Protein AF-A0A1X2ZZ37-F1 (afdb_monomer_lite)

pLDDT: mean 75.17, std 15.95, range [44.19, 96.62]

Secondary structure (DSSP, 8-state):
-PPEEEEEEETTEEEEEEEE-TTS-EEEEE-TT-SS-SBTTB---SSPEESHHHHHHHHHHS-S-HHHHHHHHHHTT--TTS--TTSS-SHHHHHHHHHHHHHHHHHHHHHHHHHHTT--

Foldseek 3Di:
DAWFKDFDDDPNHTFWIWTQGPVRWIKTAGDPVRPADPDPLGGHDHDIDTDDSVLVVLCVVDDPDLVSLCVVCVVVVHHSPDSCPGPDPDVVVVVVVVVVVVVVVVVVVVVVVVVVVVVD

InterPro domains:
  IPR017508 HipA, N-terminal subdomain 1 [PF13657] (6-80)
  IPR017508 HipA, N-terminal subdomain 1 [TIGR03071] (5-81)

Radius of gyration: 17.65 Å; chains: 1; bounding box: 51×36×48 Å

Structure (mmCIF, N/CA/C/O backbone):
data_AF-A0A1X2ZZ37-F1
#
_entry.id   AF-A0A1X2ZZ37-F1
#
loop_
_atom_site.group_PDB
_atom_site.id
_atom_site.type_symbol
_atom_site.label_atom_id
_atom_site.label_alt_id
_atom_site.label_comp_id
_atom_site.label_asym_id
_atom_site.label_entity_id
_atom_site.label_seq_id
_atom_site.pdbx_PDB_ins_code
_atom_site.Cartn_x
_atom_site.Cartn_y
_atom_site.Cartn_z
_atom_site.occupancy
_atom_site.B_iso_or_equiv
_atom_site.auth_seq_id
_atom_site.auth_comp_id
_atom_site.auth_asym_id
_atom_site.auth_atom_id
_atom_site.pdbx_PDB_model_num
ATOM 1 N N . MET A 1 1 ? 22.128 -2.490 -2.229 1.00 44.19 1 MET A N 1
ATOM 2 C CA . MET A 1 1 ? 21.235 -2.681 -1.064 1.00 44.19 1 MET A CA 1
ATOM 3 C C . MET A 1 1 ? 19.877 -3.129 -1.583 1.00 44.19 1 MET A C 1
ATOM 5 O O . MET A 1 1 ? 19.471 -2.593 -2.609 1.00 44.19 1 MET A O 1
ATOM 9 N N . PRO A 1 2 ? 19.218 -4.134 -0.988 1.00 53.06 2 PRO A N 1
ATOM 10 C CA . PRO A 1 2 ? 17.928 -4.594 -1.492 1.00 53.06 2 PRO A CA 1
ATOM 11 C C . PRO A 1 2 ? 16.845 -3.540 -1.205 1.00 53.06 2 PRO A C 1
ATOM 13 O O . PRO A 1 2 ? 16.872 -2.903 -0.155 1.00 53.06 2 PRO A O 1
ATOM 16 N N . GLY A 1 3 ? 15.926 -3.334 -2.152 1.00 66.31 3 GLY A N 1
ATOM 17 C CA . GLY A 1 3 ? 14.787 -2.421 -1.993 1.00 66.31 3 GLY A CA 1
ATOM 18 C C . GLY A 1 3 ? 13.844 -2.821 -0.848 1.00 66.31 3 GLY A C 1
ATOM 19 O O . GLY A 1 3 ? 13.887 -3.956 -0.362 1.00 66.31 3 GLY A O 1
ATOM 20 N N . LYS A 1 4 ? 12.982 -1.892 -0.426 1.00 82.50 4 LYS A N 1
ATOM 21 C CA . LYS A 1 4 ? 12.007 -2.084 0.663 1.00 82.50 4 LYS A CA 1
ATOM 22 C C . LYS A 1 4 ? 10.813 -2.903 0.166 1.00 82.50 4 LYS A C 1
ATOM 24 O O . LYS A 1 4 ? 10.476 -2.846 -1.018 1.00 82.50 4 LYS A O 1
ATOM 29 N N . LYS A 1 5 ? 10.160 -3.664 1.052 1.00 85.88 5 LYS A N 1
ATOM 30 C CA . LYS A 1 5 ? 8.980 -4.479 0.708 1.00 85.88 5 LYS A CA 1
ATOM 31 C C . LYS A 1 5 ? 7.924 -4.455 1.813 1.00 85.88 5 LYS A C 1
ATOM 33 O O . LYS A 1 5 ? 8.284 -4.593 2.976 1.00 85.88 5 LYS A O 1
ATOM 38 N N . LEU A 1 6 ? 6.644 -4.388 1.441 1.00 84.62 6 LEU A N 1
ATOM 39 C CA . LEU A 1 6 ? 5.497 -4.688 2.304 1.00 84.62 6 LEU A CA 1
ATOM 40 C C . LEU A 1 6 ? 4.744 -5.898 1.804 1.00 84.62 6 LEU A C 1
ATOM 42 O O . LEU A 1 6 ? 4.540 -6.066 0.603 1.00 84.62 6 LEU A O 1
ATOM 46 N N . ILE A 1 7 ? 4.226 -6.660 2.756 1.00 89.06 7 ILE A N 1
ATOM 47 C CA . ILE A 1 7 ? 3.179 -7.637 2.499 1.00 89.06 7 ILE A CA 1
ATOM 48 C C . ILE A 1 7 ? 1.842 -6.904 2.568 1.00 89.06 7 ILE A C 1
ATOM 50 O O . ILE A 1 7 ? 1.554 -6.225 3.552 1.00 89.06 7 ILE A O 1
ATOM 54 N N . VAL A 1 8 ? 1.027 -7.047 1.527 1.00 86.25 8 VAL A N 1
ATOM 55 C CA . VAL A 1 8 ? -0.295 -6.424 1.457 1.00 86.25 8 VAL A CA 1
ATOM 56 C C . VAL A 1 8 ? -1.356 -7.464 1.784 1.00 86.25 8 VAL A C 1
ATOM 58 O O . VAL A 1 8 ? -1.361 -8.563 1.222 1.00 86.25 8 VAL A O 1
ATOM 61 N N . PHE A 1 9 ? -2.259 -7.094 2.688 1.00 86.56 9 PHE A N 1
ATOM 62 C CA . PHE A 1 9 ? -3.407 -7.896 3.087 1.00 86.56 9 PHE A CA 1
ATOM 63 C C . PHE A 1 9 ? -4.701 -7.179 2.708 1.00 86.56 9 PHE A C 1
ATOM 65 O O . PHE A 1 9 ? -4.804 -5.964 2.864 1.00 86.56 9 PHE A O 1
ATOM 72 N N . LEU A 1 10 ? -5.690 -7.945 2.261 1.00 83.19 10 LEU A N 1
ATOM 73 C CA . LEU A 1 10 ? -7.066 -7.509 2.066 1.00 83.19 10 LEU A CA 1
ATOM 74 C C . LEU A 1 10 ? -7.957 -8.470 2.848 1.00 83.19 10 LEU A C 1
ATOM 76 O O . LEU A 1 10 ? -7.846 -9.680 2.675 1.00 83.19 10 LEU A O 1
ATOM 80 N N . GLU A 1 11 ? -8.764 -7.934 3.765 1.00 85.06 11 GLU A N 1
ATOM 81 C CA . GLU A 1 11 ? -9.653 -8.734 4.629 1.00 85.06 11 GLU A CA 1
ATOM 82 C C . GLU A 1 11 ? -8.917 -9.859 5.387 1.00 85.06 11 GLU A C 1
ATOM 84 O O . GLU A 1 11 ? -9.407 -10.969 5.565 1.00 85.06 11 GLU A O 1
ATOM 89 N N . GLY A 1 12 ? -7.682 -9.580 5.821 1.00 84.00 12 GLY A N 1
ATOM 90 C CA . GLY A 1 12 ? -6.832 -10.546 6.527 1.00 84.00 12 GLY A CA 1
ATOM 91 C C . GLY A 1 12 ? -6.174 -11.601 5.629 1.00 84.00 12 GLY A C 1
ATOM 92 O O . GLY A 1 12 ? -5.317 -12.345 6.104 1.00 84.00 12 GLY A O 1
ATOM 93 N N . GLN A 1 13 ? -6.493 -11.640 4.334 1.00 83.44 13 GLN A N 1
ATOM 94 C CA . GLN A 1 13 ? -5.842 -12.516 3.366 1.00 83.44 13 GLN A CA 1
ATOM 95 C C . GLN A 1 13 ? -4.694 -11.790 2.675 1.00 83.44 13 GLN A C 1
ATOM 97 O O . GLN A 1 13 ? -4.825 -10.649 2.236 1.00 83.44 13 GLN A O 1
ATOM 102 N N . ARG A 1 14 ? -3.543 -12.451 2.570 1.00 88.12 14 ARG A N 1
ATOM 103 C CA . ARG A 1 14 ? -2.402 -11.909 1.834 1.00 88.12 14 ARG A CA 1
ATOM 104 C C . ARG A 1 14 ? -2.725 -11.883 0.339 1.00 88.12 14 ARG A C 1
ATOM 106 O O . ARG A 1 14 ? -3.146 -12.895 -0.214 1.00 88.12 14 ARG A O 1
ATOM 113 N N . ILE A 1 15 ? -2.493 -10.741 -0.305 1.00 92.88 15 ILE A N 1
ATOM 114 C CA . ILE A 1 15 ? -2.822 -10.541 -1.724 1.00 92.88 15 ILE A CA 1
ATOM 115 C C . ILE A 1 15 ? -1.623 -10.185 -2.600 1.00 92.88 15 ILE A C 1
ATOM 117 O O . ILE A 1 15 ? -1.742 -10.222 -3.823 1.00 92.88 15 ILE A O 1
ATOM 121 N N . GLY A 1 16 ? -0.478 -9.831 -2.017 1.00 92.06 16 GLY A N 1
ATOM 122 C CA . GLY A 1 16 ? 0.698 -9.482 -2.801 1.00 92.06 16 GLY A CA 1
ATOM 123 C C . GLY A 1 16 ? 1.782 -8.753 -2.025 1.00 92.06 16 GLY A C 1
ATOM 124 O O . GLY A 1 16 ? 1.765 -8.678 -0.793 1.00 92.06 16 GLY A O 1
ATOM 125 N N . ILE A 1 17 ? 2.731 -8.203 -2.780 1.00 93.25 17 ILE A N 1
ATOM 126 C CA . ILE A 1 17 ? 3.895 -7.484 -2.266 1.00 93.25 17 ILE A CA 1
ATOM 127 C C . ILE A 1 17 ? 3.980 -6.110 -2.932 1.00 93.25 17 ILE A C 1
ATOM 129 O O . ILE A 1 17 ? 4.039 -6.019 -4.159 1.00 93.25 17 ILE A O 1
ATOM 133 N N . LEU A 1 18 ? 4.039 -5.054 -2.117 1.00 90.88 18 LEU A N 1
ATOM 134 C CA . LEU A 1 18 ? 4.438 -3.710 -2.540 1.00 90.88 18 LEU A CA 1
ATOM 135 C C . LEU A 1 18 ? 5.945 -3.567 -2.342 1.00 90.88 18 LEU A C 1
ATOM 137 O O . LEU A 1 18 ? 6.454 -3.893 -1.275 1.00 90.88 18 LEU A O 1
ATOM 141 N N . GLN A 1 19 ? 6.668 -3.091 -3.344 1.00 90.88 19 GLN A N 1
ATOM 142 C CA . GLN A 1 19 ? 8.110 -2.889 -3.281 1.00 90.88 19 GLN A CA 1
ATOM 143 C C . GLN A 1 19 ? 8.473 -1.463 -3.679 1.00 90.88 19 GLN A C 1
ATOM 145 O O . GLN A 1 19 ? 7.888 -0.932 -4.617 1.00 90.88 19 GLN A O 1
ATOM 150 N N . GLU A 1 20 ? 9.480 -0.898 -3.021 1.00 86.62 20 GLU A N 1
ATOM 151 C CA . GLU A 1 20 ? 10.1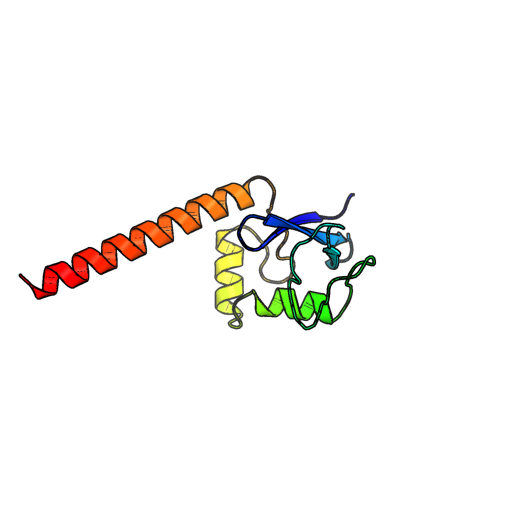66 0.331 -3.435 1.00 86.62 20 GLU A CA 1
ATOM 152 C C . GLU A 1 20 ? 11.612 -0.014 -3.761 1.00 86.62 20 GLU A C 1
ATOM 154 O O . GLU A 1 20 ? 12.318 -0.642 -2.962 1.00 86.62 20 GLU A O 1
ATOM 159 N N . ASP A 1 21 ? 12.033 0.339 -4.971 1.00 85.56 21 ASP A N 1
ATOM 160 C CA . ASP A 1 21 ? 13.417 0.171 -5.389 1.00 85.56 21 ASP A CA 1
ATOM 161 C C . ASP A 1 21 ? 14.330 1.255 -4.791 1.00 85.56 21 ASP A C 1
ATOM 163 O O . ASP A 1 21 ? 13.902 2.177 -4.101 1.00 85.56 21 ASP A O 1
ATOM 167 N N . ILE A 1 22 ? 15.632 1.156 -5.056 1.00 81.88 22 ILE A N 1
ATOM 168 C CA . ILE A 1 22 ? 16.616 2.138 -4.572 1.00 81.88 22 ILE A CA 1
ATOM 169 C C . ILE A 1 22 ? 16.416 3.549 -5.149 1.00 81.88 22 ILE A C 1
ATOM 171 O O . ILE A 1 22 ? 17.013 4.499 -4.652 1.00 81.88 22 ILE A O 1
ATOM 175 N N . SER A 1 23 ? 15.630 3.687 -6.218 1.00 84.06 23 SER A N 1
ATOM 176 C CA . SER A 1 23 ? 15.291 4.959 -6.855 1.00 84.06 23 SER A CA 1
ATOM 177 C C . SER A 1 23 ? 13.975 5.539 -6.329 1.00 84.06 23 SER A C 1
ATOM 179 O O . SER A 1 23 ? 13.549 6.585 -6.813 1.00 84.06 23 SER A O 1
ATOM 181 N N . GLY A 1 24 ? 13.331 4.882 -5.358 1.00 81.69 24 GLY A N 1
ATOM 182 C CA . GLY A 1 24 ? 12.056 5.307 -4.791 1.00 81.69 24 GLY A CA 1
ATOM 183 C C . GLY A 1 24 ? 10.842 4.966 -5.658 1.00 81.69 24 GLY A C 1
ATOM 184 O O . GLY A 1 24 ? 9.758 5.474 -5.389 1.00 81.69 24 GLY A O 1
ATOM 185 N N . LYS A 1 25 ? 10.991 4.149 -6.713 1.00 86.81 25 LYS A N 1
ATOM 186 C CA . LYS A 1 25 ? 9.855 3.753 -7.557 1.00 86.81 25 LYS A CA 1
ATOM 187 C C . LYS A 1 25 ? 9.106 2.590 -6.938 1.00 86.81 25 LYS A C 1
ATOM 189 O O . LYS A 1 25 ? 9.718 1.594 -6.539 1.00 86.81 25 LYS A O 1
ATOM 194 N N . HIS A 1 26 ? 7.779 2.677 -6.962 1.00 90.06 26 HIS A N 1
ATOM 195 C CA . HIS A 1 26 ? 6.928 1.627 -6.437 1.00 90.06 26 HIS A CA 1
ATOM 196 C C . HIS A 1 26 ? 6.555 0.589 -7.496 1.00 90.06 26 HIS A C 1
ATOM 198 O O . HIS A 1 26 ? 6.323 0.883 -8.674 1.00 90.06 26 HIS A O 1
ATOM 204 N N . SER A 1 27 ? 6.456 -0.657 -7.046 1.00 94.56 27 SER A N 1
ATOM 205 C CA . SER A 1 27 ? 5.883 -1.751 -7.818 1.00 94.56 27 SER A CA 1
ATOM 206 C C . SER A 1 27 ? 5.021 -2.648 -6.942 1.00 94.56 27 SER A C 1
ATOM 208 O O . SER A 1 27 ? 5.380 -2.931 -5.802 1.00 94.56 27 SER A O 1
ATOM 210 N N . PHE A 1 28 ? 3.889 -3.111 -7.464 1.00 94.25 28 PHE A N 1
ATOM 211 C CA . PHE A 1 28 ? 3.001 -4.022 -6.746 1.00 94.25 28 PHE A CA 1
ATOM 212 C C . PHE A 1 28 ? 2.784 -5.311 -7.529 1.00 94.25 28 PHE A C 1
ATOM 214 O O . PHE A 1 28 ? 2.367 -5.277 -8.686 1.00 94.25 28 PHE A O 1
ATOM 221 N N . THR A 1 29 ? 3.041 -6.450 -6.895 1.00 96.31 29 THR A N 1
ATOM 222 C CA . THR A 1 29 ? 2.843 -7.773 -7.497 1.00 96.31 29 THR A CA 1
ATOM 223 C C . THR A 1 29 ? 1.784 -8.527 -6.717 1.00 96.31 29 THR A C 1
ATOM 225 O O . THR A 1 29 ? 1.928 -8.706 -5.509 1.00 96.31 29 THR A O 1
ATOM 228 N N . TYR A 1 30 ? 0.739 -8.977 -7.410 1.00 96.62 30 TYR A N 1
ATOM 229 C CA . TYR A 1 30 ? -0.262 -9.862 -6.826 1.00 96.62 30 TYR A CA 1
ATOM 230 C C . TYR A 1 30 ? 0.320 -11.256 -6.598 1.00 96.62 30 TYR A C 1
ATOM 232 O O . TYR A 1 30 ? 1.045 -11.780 -7.445 1.00 96.62 30 TYR A O 1
ATOM 240 N N . ASP A 1 31 ? -0.059 -11.887 -5.492 1.00 95.00 31 ASP A N 1
ATOM 241 C CA . ASP A 1 31 ? 0.156 -13.319 -5.327 1.00 95.00 31 ASP A CA 1
ATOM 242 C C . ASP A 1 31 ? -0.744 -14.085 -6.318 1.00 95.00 31 ASP A C 1
ATOM 244 O O . ASP A 1 31 ? -1.864 -13.669 -6.627 1.00 95.00 31 ASP A O 1
ATOM 248 N N . VAL A 1 32 ? -0.277 -15.240 -6.804 1.00 92.94 32 VAL A N 1
ATOM 249 C CA . VAL A 1 32 ? -0.992 -16.058 -7.812 1.00 92.94 32 VAL A CA 1
ATOM 250 C C . VAL A 1 32 ? -2.422 -16.396 -7.369 1.00 92.94 32 VAL A C 1
ATOM 252 O O . VAL A 1 32 ? -3.361 -16.375 -8.170 1.00 92.94 32 VAL A O 1
ATOM 255 N N . ASN A 1 33 ? -2.590 -16.643 -6.071 1.00 90.50 33 ASN A N 1
ATOM 256 C CA . ASN A 1 33 ? -3.853 -17.037 -5.455 1.00 90.50 33 ASN A CA 1
ATOM 257 C C . ASN A 1 33 ? -4.578 -15.863 -4.784 1.00 90.50 33 ASN A C 1
ATOM 259 O O . ASN A 1 33 ? -5.453 -16.094 -3.955 1.00 90.50 33 ASN A O 1
ATOM 263 N N . ALA A 1 34 ? -4.219 -14.614 -5.108 1.00 90.56 34 ALA A N 1
ATOM 264 C CA . ALA A 1 34 ? -4.893 -13.457 -4.539 1.00 90.56 34 ALA A CA 1
ATOM 265 C C . ALA A 1 34 ? -6.405 -13.528 -4.856 1.00 90.56 34 ALA A C 1
ATOM 267 O O . ALA A 1 34 ? -6.759 -13.643 -6.039 1.00 90.56 34 ALA A O 1
ATOM 268 N N . PRO A 1 35 ? -7.272 -13.476 -3.828 1.00 87.12 35 PRO A N 1
ATOM 269 C CA . PRO A 1 35 ? -8.713 -13.707 -3.945 1.00 87.12 35 PRO A CA 1
ATOM 270 C C . PRO A 1 35 ? -9.448 -12.542 -4.615 1.00 87.12 35 PRO A C 1
ATOM 272 O O . PRO A 1 35 ? -10.510 -12.736 -5.197 1.00 87.12 35 PRO A O 1
ATOM 275 N N . ALA A 1 36 ? -8.880 -11.336 -4.557 1.00 88.38 36 ALA A N 1
ATOM 276 C CA . ALA A 1 36 ? -9.483 -10.121 -5.083 1.00 88.38 36 ALA A CA 1
ATOM 277 C C . ALA A 1 36 ? -8.419 -9.125 -5.568 1.00 88.38 36 ALA A C 1
ATOM 279 O O . ALA A 1 36 ? -7.224 -9.263 -5.290 1.00 88.38 36 ALA A O 1
ATOM 280 N N . GLN A 1 37 ? -8.872 -8.119 -6.318 1.00 88.50 37 GLN A N 1
ATOM 281 C CA . GLN A 1 37 ? -8.043 -6.996 -6.749 1.00 88.50 37 GLN A CA 1
ATOM 282 C C . GLN A 1 37 ? -8.047 -5.879 -5.702 1.00 88.50 37 GLN A C 1
ATOM 284 O O . GLN A 1 37 ? -9.070 -5.598 -5.087 1.00 88.50 37 GLN A O 1
ATOM 289 N N . LEU A 1 38 ? -6.903 -5.218 -5.547 1.00 87.31 38 LEU A N 1
ATOM 290 C CA . LEU A 1 38 ? -6.693 -4.113 -4.615 1.00 87.31 38 LEU A CA 1
ATOM 291 C C . LEU A 1 38 ? -7.353 -2.809 -5.090 1.00 87.31 38 LEU A C 1
ATOM 293 O O . LEU A 1 38 ? -7.803 -2.006 -4.282 1.00 87.31 38 LEU A O 1
ATOM 297 N N . SER A 1 39 ? -7.395 -2.587 -6.406 1.00 87.06 39 SER A N 1
ATOM 298 C CA . SER A 1 39 ? -7.973 -1.394 -7.029 1.00 87.06 39 SER A CA 1
ATOM 299 C C . SER A 1 39 ? -8.492 -1.714 -8.428 1.00 87.06 39 SER A C 1
ATOM 301 O O . SER A 1 39 ? -7.896 -2.521 -9.143 1.00 87.06 39 SER A O 1
ATOM 303 N N . LEU A 1 40 ? -9.549 -1.017 -8.860 1.00 86.50 40 LEU A N 1
ATOM 304 C CA . LEU A 1 40 ? -10.055 -1.069 -10.238 1.00 86.50 40 LEU A CA 1
ATOM 305 C C . LEU A 1 40 ? -9.007 -0.608 -11.267 1.00 86.50 40 LEU A C 1
ATOM 307 O O . LEU A 1 40 ? -9.002 -1.085 -12.397 1.00 86.50 40 LEU A O 1
ATOM 311 N N . SER A 1 41 ? -8.106 0.302 -10.880 1.00 86.81 41 SER A N 1
ATOM 312 C CA . SER A 1 41 ? -7.008 0.784 -11.732 1.00 86.81 41 SER A CA 1
ATOM 313 C C . SER A 1 41 ? -5.812 -0.170 -11.789 1.00 86.81 41 SER A C 1
ATOM 315 O O . SER A 1 41 ? -4.896 0.036 -12.585 1.00 86.81 41 SER A O 1
ATOM 317 N N . MET A 1 42 ? -5.810 -1.209 -10.951 1.00 91.94 42 MET A N 1
ATOM 318 C CA . MET A 1 42 ? -4.764 -2.223 -10.885 1.00 91.94 42 MET A CA 1
ATOM 319 C C . MET A 1 42 ? -5.389 -3.620 -10.847 1.00 91.94 42 MET A C 1
ATOM 321 O O . MET A 1 42 ? -5.248 -4.316 -9.839 1.00 91.94 42 MET A O 1
ATOM 325 N N . PRO A 1 43 ? -6.085 -4.061 -11.910 1.00 93.12 43 PRO A N 1
ATOM 326 C CA . PRO A 1 43 ? -6.678 -5.390 -11.939 1.00 93.12 43 PRO A CA 1
ATOM 327 C C . PRO A 1 43 ? -5.622 -6.487 -11.773 1.00 93.12 43 PRO A C 1
ATOM 329 O O . PRO A 1 43 ? -4.431 -6.309 -12.062 1.00 93.12 43 PRO A O 1
ATOM 332 N N . ARG A 1 44 ? -6.065 -7.647 -11.287 1.00 94.12 44 ARG A N 1
ATOM 333 C CA . ARG A 1 44 ? -5.181 -8.780 -11.008 1.00 94.12 44 ARG A CA 1
ATOM 334 C C . ARG A 1 44 ? -4.513 -9.263 -12.299 1.00 94.12 44 ARG A C 1
ATOM 336 O O . ARG A 1 44 ? -5.187 -9.560 -13.282 1.00 94.12 44 ARG A O 1
ATOM 343 N N . ARG A 1 45 ? -3.184 -9.362 -12.287 1.00 93.88 45 ARG A N 1
ATOM 344 C CA . ARG A 1 45 ? -2.378 -9.862 -13.410 1.00 93.88 45 ARG A CA 1
ATOM 345 C C . ARG A 1 45 ? -1.099 -10.518 -12.894 1.00 93.88 45 ARG A C 1
ATOM 347 O O . ARG A 1 45 ? -0.712 -10.284 -11.754 1.00 93.88 45 ARG A O 1
ATOM 354 N N . SER A 1 46 ? -0.440 -11.303 -13.743 1.00 89.88 46 SER A N 1
ATOM 355 C CA . SER A 1 46 ? 0.817 -11.988 -13.408 1.00 89.88 46 SER A CA 1
ATOM 356 C C . SER A 1 46 ? 2.017 -11.042 -13.278 1.00 89.88 46 SER A C 1
ATOM 358 O O . SER A 1 46 ? 2.928 -11.311 -12.504 1.00 89.88 46 SER A O 1
ATOM 360 N N . GLY A 1 47 ? 2.033 -9.943 -14.037 1.00 93.25 47 GLY A N 1
ATOM 361 C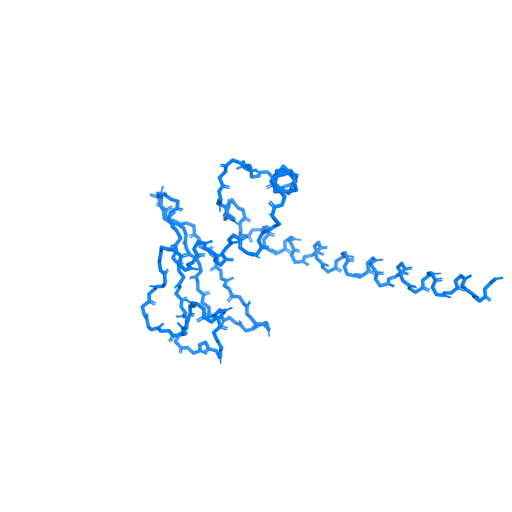 CA . GLY A 1 47 ? 3.120 -8.963 -14.019 1.00 93.25 47 GLY A CA 1
ATOM 362 C C . GLY A 1 47 ? 2.961 -7.868 -12.952 1.00 93.25 47 GLY A C 1
ATOM 363 O O . GLY A 1 47 ? 1.834 -7.495 -12.612 1.00 93.25 47 GLY A O 1
ATOM 364 N N . PRO A 1 48 ? 4.066 -7.268 -12.477 1.00 95.56 48 PRO A N 1
ATOM 365 C CA . PRO A 1 48 ? 4.014 -6.193 -11.492 1.00 95.56 48 PRO A CA 1
ATOM 366 C C . PRO A 1 48 ? 3.326 -4.951 -12.064 1.00 95.56 48 PRO A C 1
ATOM 368 O O . PRO A 1 48 ? 3.554 -4.579 -13.216 1.00 95.56 48 PRO A O 1
ATOM 371 N N . TRP A 1 49 ? 2.502 -4.279 -11.268 1.00 95.88 49 TRP A N 1
ATOM 372 C CA . TRP A 1 49 ? 2.047 -2.914 -11.523 1.00 95.88 49 TRP A CA 1
ATOM 373 C C . TRP A 1 49 ? 3.161 -1.926 -11.203 1.00 95.88 49 TRP A C 1
ATOM 375 O O . TRP A 1 49 ? 3.765 -2.016 -10.141 1.00 95.88 49 TRP A O 1
ATOM 385 N N . THR A 1 50 ? 3.431 -0.995 -12.115 1.00 95.12 50 THR A N 1
ATOM 386 C CA . THR A 1 50 ? 4.456 0.050 -11.977 1.00 95.12 50 THR A CA 1
ATOM 387 C C . THR A 1 50 ? 3.931 1.375 -12.527 1.00 95.12 50 THR A C 1
ATOM 389 O O . THR A 1 50 ? 2.962 1.406 -13.292 1.00 95.12 50 THR A O 1
ATOM 392 N N . GLY A 1 51 ? 4.572 2.482 -12.149 1.00 91.88 5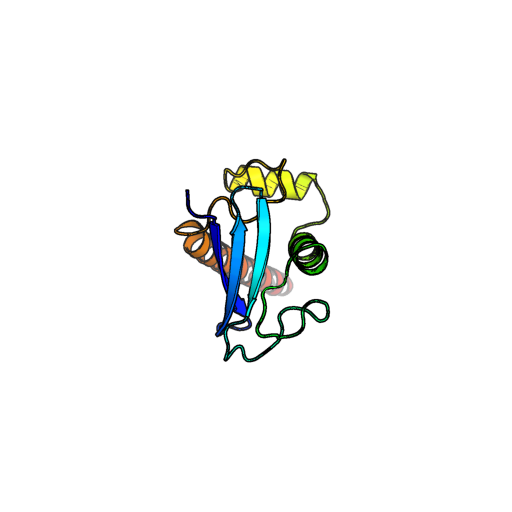1 GLY A N 1
ATOM 393 C CA . GLY A 1 51 ? 4.243 3.812 -12.660 1.00 91.88 51 GLY A CA 1
ATOM 394 C C . GLY A 1 51 ? 2.918 4.361 -12.126 1.00 91.88 51 GLY A C 1
ATOM 395 O O . GLY A 1 51 ? 2.505 4.066 -11.008 1.00 91.88 51 GLY A O 1
ATOM 396 N N . LYS A 1 52 ? 2.238 5.182 -12.933 1.00 90.56 52 LYS A N 1
ATOM 397 C CA . LYS A 1 52 ? 1.107 6.012 -12.485 1.00 90.56 52 LYS A CA 1
ATOM 398 C C . LYS A 1 52 ? 0.006 5.267 -11.700 1.00 90.56 52 LYS A C 1
ATOM 400 O O . LYS A 1 52 ? -0.448 5.838 -10.715 1.00 90.56 52 LYS A O 1
ATOM 405 N N . PRO A 1 53 ? -0.437 4.047 -12.070 1.00 89.69 53 PRO A N 1
ATOM 406 C CA . PRO A 1 53 ? -1.506 3.365 -11.336 1.00 89.69 53 PRO A CA 1
ATOM 407 C C . PRO A 1 53 ? -1.163 3.055 -9.875 1.00 89.69 53 PRO A C 1
ATOM 409 O O . PRO A 1 53 ? -2.018 3.237 -9.012 1.00 89.69 53 PRO A O 1
ATOM 412 N N . ILE A 1 54 ? 0.072 2.618 -9.597 1.00 89.31 54 ILE A N 1
ATOM 413 C CA . ILE A 1 54 ? 0.492 2.284 -8.230 1.00 89.31 54 ILE A CA 1
ATOM 414 C C . ILE A 1 54 ? 0.787 3.540 -7.413 1.00 89.31 54 ILE A C 1
ATOM 416 O O . ILE A 1 54 ? 0.356 3.619 -6.268 1.00 89.31 54 ILE A O 1
ATOM 420 N N . GLU A 1 55 ? 1.418 4.551 -8.013 1.00 86.75 55 GLU A N 1
ATOM 421 C CA . GLU A 1 55 ? 1.659 5.828 -7.329 1.00 86.75 55 GLU A CA 1
ATOM 422 C C . GLU A 1 55 ? 0.333 6.502 -6.941 1.00 86.75 55 GLU A C 1
ATOM 424 O O . GLU A 1 55 ? 0.146 6.883 -5.791 1.00 86.75 55 GLU A O 1
ATOM 429 N N . ALA A 1 56 ? -0.641 6.541 -7.860 1.00 81.69 56 ALA A N 1
ATOM 430 C CA . ALA A 1 56 ? -1.964 7.102 -7.584 1.00 81.69 56 ALA A CA 1
ATOM 431 C C . ALA A 1 56 ? -2.723 6.329 -6.492 1.00 81.69 56 ALA A C 1
ATOM 433 O O . ALA A 1 56 ? -3.458 6.930 -5.713 1.00 81.69 56 ALA A O 1
ATOM 434 N N . TYR A 1 57 ? -2.554 5.005 -6.425 1.00 85.06 57 TYR A N 1
ATOM 435 C CA . TYR A 1 57 ? -3.145 4.200 -5.357 1.00 85.06 57 TYR A CA 1
ATOM 436 C C . TYR A 1 57 ? -2.520 4.519 -3.994 1.00 85.06 57 TYR A C 1
ATOM 438 O O . TYR A 1 57 ? -3.251 4.746 -3.035 1.00 85.06 57 TYR A O 1
ATOM 446 N N . ILE A 1 58 ? -1.186 4.571 -3.907 1.00 83.69 58 ILE A N 1
ATOM 447 C CA . ILE A 1 58 ? -0.477 4.913 -2.663 1.00 83.69 58 ILE A CA 1
ATOM 448 C C . ILE A 1 58 ? -0.878 6.312 -2.196 1.00 83.69 58 ILE A C 1
ATOM 450 O O . ILE A 1 58 ? -1.207 6.499 -1.025 1.00 83.69 58 ILE A O 1
ATOM 454 N N . ASP A 1 59 ? -0.908 7.279 -3.113 1.00 79.75 59 ASP A N 1
ATOM 455 C CA . ASP A 1 59 ? -1.296 8.646 -2.790 1.00 79.75 59 ASP A CA 1
ATOM 456 C C . ASP A 1 59 ? -2.739 8.751 -2.298 1.00 79.75 59 ASP A C 1
ATOM 458 O O . ASP A 1 59 ? -2.974 9.519 -1.370 1.00 79.75 59 ASP A O 1
ATOM 462 N N . GLY A 1 60 ? -3.668 7.967 -2.857 1.00 78.62 60 GLY A N 1
ATOM 463 C CA . GLY A 1 60 ? -5.074 7.950 -2.442 1.00 78.62 60 GLY A CA 1
ATOM 464 C C . GLY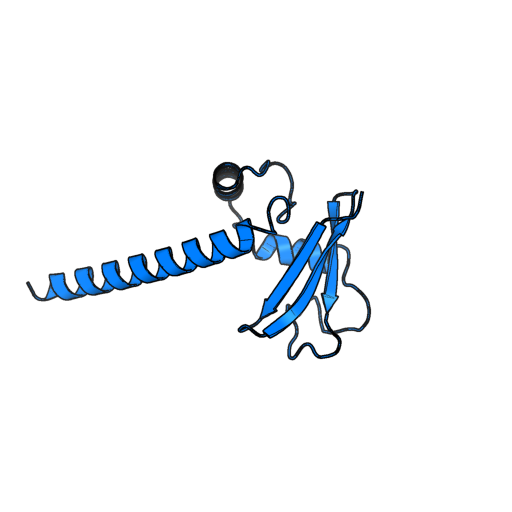 A 1 60 ? -5.342 7.261 -1.098 1.00 78.62 60 GLY A C 1
ATOM 465 O O . GLY A 1 60 ? -6.414 7.439 -0.528 1.00 78.62 60 GLY A O 1
ATOM 466 N N . VAL A 1 61 ? -4.391 6.477 -0.578 1.00 83.69 61 VAL A N 1
ATOM 467 C CA . VAL A 1 61 ? -4.472 5.889 0.774 1.00 83.69 61 VAL A CA 1
ATOM 468 C C . VAL A 1 61 ? -4.007 6.885 1.842 1.00 83.69 61 VAL A C 1
ATOM 470 O O . VAL A 1 61 ? -4.422 6.803 3.000 1.00 83.69 61 VAL A O 1
ATOM 473 N N . LEU A 1 62 ? -3.132 7.822 1.474 1.00 79.06 62 LEU A N 1
ATOM 474 C CA . LEU A 1 62 ? -2.590 8.822 2.386 1.00 79.06 62 LEU A CA 1
ATOM 475 C C . LEU A 1 62 ? -3.490 10.070 2.441 1.00 79.06 62 LEU A C 1
ATOM 477 O O . LEU A 1 62 ? -4.113 10.417 1.444 1.00 79.06 62 LEU A O 1
ATOM 481 N N . PRO A 1 63 ? -3.524 10.807 3.569 1.00 76.62 63 PRO A N 1
ATOM 482 C CA . PRO A 1 63 ? -4.314 12.035 3.669 1.00 76.62 63 PRO A CA 1
ATOM 483 C C . PRO A 1 63 ? -3.933 13.068 2.607 1.00 76.62 63 PRO A C 1
ATOM 485 O O . PRO A 1 63 ? -2.746 13.263 2.359 1.00 76.62 63 PRO A O 1
ATOM 488 N N . ASP A 1 64 ? -4.896 13.789 2.038 1.00 74.25 64 ASP A N 1
ATOM 489 C CA . ASP A 1 64 ? -4.608 14.824 1.031 1.00 74.25 64 ASP A CA 1
ATOM 490 C C . ASP A 1 64 ? -3.880 16.045 1.613 1.00 74.25 64 ASP A C 1
ATOM 492 O O . ASP A 1 64 ? -3.080 16.678 0.926 1.00 74.25 64 ASP A O 1
ATOM 496 N N . ASP A 1 65 ? -4.119 16.368 2.891 1.00 78.06 65 ASP A N 1
ATOM 497 C CA . ASP A 1 65 ? -3.491 17.509 3.561 1.00 78.06 65 ASP A CA 1
ATOM 498 C C . ASP A 1 65 ? -1.977 17.275 3.782 1.00 78.06 65 ASP A C 1
ATOM 500 O O . ASP A 1 65 ? -1.583 16.405 4.576 1.00 78.06 65 ASP A O 1
ATOM 504 N N . PRO A 1 66 ? -1.096 18.091 3.166 1.00 74.81 66 PRO A N 1
ATOM 505 C CA . PRO A 1 66 ? 0.348 17.982 3.348 1.00 74.81 66 PRO A CA 1
ATOM 506 C C . PRO A 1 66 ? 0.799 18.170 4.803 1.00 74.81 66 PRO A C 1
ATOM 508 O O . PRO A 1 66 ? 1.825 17.614 5.210 1.00 74.81 66 PRO A O 1
ATOM 511 N N . MET A 1 67 ? 0.064 18.943 5.608 1.00 75.31 67 MET A N 1
ATOM 512 C CA . MET A 1 67 ? 0.383 19.144 7.024 1.00 75.31 67 MET A CA 1
ATOM 513 C C . MET A 1 67 ? 0.074 17.897 7.852 1.00 75.31 67 MET A C 1
ATOM 515 O O . MET A 1 67 ? 0.874 17.521 8.717 1.00 75.31 67 MET A O 1
ATOM 519 N N . MET A 1 68 ? -1.015 17.197 7.536 1.00 73.75 68 MET A N 1
ATOM 520 C CA . MET A 1 68 ? -1.321 15.895 8.121 1.00 73.75 68 MET A CA 1
ATOM 521 C C . MET A 1 68 ? -0.272 14.844 7.729 1.00 73.75 68 MET A C 1
ATOM 523 O O . MET A 1 68 ? 0.238 14.148 8.610 1.00 73.75 68 MET A O 1
ATOM 527 N N . ARG A 1 69 ? 0.156 14.799 6.454 1.00 72.69 69 ARG A N 1
ATOM 528 C CA . ARG A 1 69 ? 1.252 13.911 6.008 1.00 72.69 69 ARG A CA 1
ATOM 529 C C . ARG A 1 69 ? 2.550 14.166 6.780 1.00 72.69 69 ARG A C 1
ATOM 531 O O . ARG A 1 69 ? 3.189 13.224 7.242 1.00 72.69 69 ARG A O 1
ATOM 538 N N . ARG A 1 70 ? 2.926 15.433 6.989 1.00 71.31 70 ARG A N 1
ATOM 539 C CA . ARG A 1 70 ? 4.111 15.801 7.791 1.00 71.31 70 ARG A CA 1
ATOM 540 C C . ARG A 1 70 ? 3.979 15.405 9.256 1.00 71.31 70 ARG A C 1
ATOM 542 O O . ARG A 1 70 ? 4.965 14.981 9.851 1.00 71.31 70 ARG A O 1
ATOM 549 N N . THR A 1 71 ? 2.794 15.567 9.837 1.00 73.88 71 THR A N 1
ATOM 550 C CA . THR A 1 71 ? 2.523 15.201 11.235 1.00 73.88 71 THR A CA 1
ATOM 551 C C . THR A 1 71 ? 2.676 13.698 11.443 1.00 73.88 71 THR A C 1
ATOM 553 O O . THR A 1 71 ? 3.421 13.288 12.330 1.00 73.88 71 THR A O 1
ATOM 556 N N . ILE A 1 72 ? 2.063 12.887 10.574 1.00 67.12 72 ILE A N 1
ATOM 557 C CA . ILE A 1 72 ? 2.234 11.426 10.566 1.00 67.12 72 ILE A CA 1
ATOM 558 C C . ILE A 1 72 ? 3.709 11.081 10.359 1.00 67.12 72 ILE A C 1
ATOM 560 O O . ILE A 1 72 ? 4.263 10.273 11.099 1.00 67.12 72 ILE A O 1
ATOM 564 N N . GLY A 1 73 ? 4.374 11.750 9.414 1.00 65.75 73 GLY A N 1
ATOM 565 C CA . GLY A 1 73 ? 5.780 11.499 9.134 1.00 65.75 73 GLY A CA 1
ATOM 566 C C . GLY A 1 73 ? 6.672 11.687 10.362 1.00 65.75 73 GLY A C 1
ATOM 567 O O . GLY A 1 73 ? 7.413 10.788 10.751 1.00 65.75 73 GLY A O 1
ATOM 568 N N . LYS A 1 74 ? 6.512 12.820 11.055 1.00 70.25 74 LYS A N 1
ATOM 569 C CA . LYS A 1 74 ? 7.214 13.102 12.314 1.00 70.25 74 LYS A CA 1
ATOM 570 C C . LYS A 1 74 ? 6.895 12.086 13.407 1.00 70.25 74 LYS A C 1
ATOM 572 O O . LYS A 1 74 ? 7.808 11.679 14.117 1.00 70.25 74 LYS A O 1
ATOM 577 N N . GLN A 1 75 ? 5.630 11.683 13.540 1.00 70.06 75 GLN A N 1
ATOM 578 C CA . GLN A 1 75 ? 5.201 10.720 14.557 1.00 70.06 75 GLN A CA 1
ATOM 579 C C . GLN A 1 75 ? 5.923 9.373 14.410 1.00 70.06 75 GLN A C 1
ATOM 581 O O . GLN A 1 75 ? 6.250 8.747 15.414 1.00 70.06 75 GLN A O 1
ATOM 586 N N . TYR A 1 76 ? 6.198 8.951 13.174 1.00 68.38 76 TYR A N 1
ATOM 587 C CA . TYR A 1 76 ? 6.831 7.665 12.875 1.00 68.38 76 TYR A CA 1
ATOM 588 C C . TYR A 1 76 ? 8.297 7.780 12.434 1.00 68.38 76 TYR A C 1
ATOM 590 O O . TYR A 1 76 ? 8.856 6.808 11.930 1.00 68.38 76 TYR A O 1
ATOM 598 N N . GLY A 1 77 ? 8.930 8.944 12.621 1.00 57.81 77 GLY A N 1
ATOM 599 C CA . GLY A 1 77 ? 10.349 9.155 12.315 1.00 57.81 77 GLY A CA 1
ATOM 600 C C . GLY A 1 77 ? 10.702 9.094 10.824 1.00 57.81 77 GLY A C 1
ATOM 601 O O . GLY A 1 77 ? 11.856 8.837 10.497 1.00 57.81 77 GLY A O 1
ATOM 602 N N . VAL A 1 78 ? 9.729 9.319 9.935 1.00 65.94 78 VAL A N 1
ATOM 603 C CA . VAL A 1 78 ? 9.909 9.308 8.476 1.00 65.94 78 VAL A CA 1
ATOM 604 C C . VAL A 1 78 ? 9.953 10.737 7.931 1.00 65.94 78 VAL A C 1
ATOM 606 O O . VAL A 1 78 ? 9.193 11.619 8.357 1.00 65.94 78 VAL A O 1
ATOM 609 N N . ASN A 1 79 ? 10.867 11.015 7.002 1.00 54.06 79 ASN A N 1
ATOM 610 C CA . ASN A 1 79 ? 11.032 12.364 6.462 1.00 54.06 79 ASN A CA 1
ATOM 611 C C . ASN A 1 79 ? 9.861 12.682 5.522 1.00 54.06 79 ASN A C 1
ATOM 613 O O . ASN A 1 79 ? 9.865 12.307 4.354 1.00 54.06 79 ASN A O 1
ATOM 617 N N . GLY A 1 80 ? 8.871 13.439 6.014 1.00 46.19 80 GLY A N 1
ATOM 618 C CA . GLY A 1 80 ? 7.643 13.834 5.297 1.00 46.19 80 GLY A CA 1
ATOM 619 C C . GLY A 1 80 ? 7.824 14.734 4.060 1.00 46.19 80 GLY A C 1
ATOM 620 O O . GLY A 1 80 ? 6.928 15.511 3.732 1.00 46.19 80 GLY A O 1
ATOM 621 N N . LYS A 1 81 ? 8.992 14.688 3.410 1.00 44.50 81 LYS A N 1
ATOM 622 C CA . LYS A 1 81 ? 9.290 15.296 2.107 1.00 44.50 81 LYS A CA 1
ATOM 623 C C . LYS A 1 81 ? 9.258 14.294 0.947 1.00 44.50 81 LYS A C 1
ATOM 625 O O . LYS A 1 81 ? 9.270 14.743 -0.193 1.00 44.50 81 LYS A O 1
ATOM 630 N N . GLY A 1 82 ? 9.205 12.988 1.210 1.00 46.03 82 GLY A N 1
ATOM 631 C CA . GLY A 1 82 ? 9.110 11.957 0.177 1.00 46.03 82 GLY A CA 1
ATOM 632 C C . GLY A 1 82 ? 7.867 11.093 0.352 1.00 46.03 82 GLY A C 1
ATOM 633 O O . GLY A 1 82 ? 7.472 10.787 1.472 1.00 46.03 82 GLY A O 1
ATOM 634 N N . THR A 1 83 ? 7.268 10.669 -0.757 1.00 44.25 83 THR A N 1
ATOM 635 C CA . THR A 1 83 ? 6.132 9.733 -0.843 1.00 44.25 83 THR A CA 1
ATOM 636 C C . THR A 1 83 ? 6.476 8.308 -0.371 1.00 44.25 83 THR A C 1
ATOM 638 O O . THR A 1 83 ? 5.707 7.380 -0.600 1.00 44.25 83 THR A O 1
ATOM 641 N N . SER A 1 84 ? 7.629 8.085 0.272 1.00 46.41 84 SER A N 1
ATOM 642 C CA . SER A 1 84 ? 8.048 6.749 0.694 1.00 46.41 84 SER A CA 1
ATOM 643 C C . SER A 1 84 ? 7.266 6.321 1.936 1.00 46.41 84 SER A C 1
ATOM 645 O O . SER A 1 84 ? 7.707 6.505 3.072 1.00 46.41 84 SER A O 1
ATOM 647 N N . ALA A 1 85 ? 6.109 5.698 1.719 1.00 52.66 85 ALA A N 1
ATOM 648 C CA . ALA A 1 85 ? 5.268 5.074 2.746 1.00 52.66 85 ALA A CA 1
ATOM 649 C C . ALA A 1 85 ? 5.951 3.895 3.485 1.00 52.66 85 ALA A C 1
ATOM 651 O O . ALA A 1 85 ? 5.324 3.213 4.291 1.00 52.66 85 ALA A O 1
ATOM 652 N N . LEU A 1 86 ? 7.227 3.628 3.189 1.00 49.66 86 LEU A N 1
ATOM 653 C CA . LEU A 1 86 ? 7.914 2.361 3.431 1.00 49.66 86 LEU A CA 1
ATOM 654 C C . LEU A 1 86 ? 9.115 2.460 4.372 1.00 49.66 86 LEU A C 1
ATOM 656 O O . LEU A 1 86 ? 9.780 1.453 4.602 1.00 49.66 86 LEU A O 1
ATOM 660 N N . GLU A 1 87 ? 9.425 3.642 4.912 1.00 49.25 87 GLU A N 1
ATOM 661 C CA . GLU A 1 87 ? 10.643 3.853 5.713 1.00 49.25 87 GLU A CA 1
ATOM 662 C C . GLU A 1 87 ? 10.722 3.005 6.997 1.00 49.25 87 GLU A C 1
ATOM 664 O O . GLU A 1 87 ? 11.819 2.822 7.505 1.00 49.25 87 GLU A O 1
ATOM 669 N N . ASN A 1 88 ? 9.627 2.412 7.479 1.00 47.16 88 ASN A N 1
ATOM 670 C CA . ASN A 1 88 ? 9.597 1.705 8.761 1.00 47.16 88 ASN A CA 1
ATOM 671 C C . ASN A 1 88 ? 8.546 0.586 8.738 1.00 47.16 88 ASN A C 1
ATOM 673 O O . ASN A 1 88 ? 7.397 0.845 9.073 1.00 47.16 88 ASN A O 1
ATOM 677 N N . CYS A 1 89 ? 8.861 -0.635 8.285 1.00 48.12 89 CYS A N 1
ATOM 678 C CA . CYS A 1 89 ? 7.808 -1.650 8.078 1.00 48.12 89 CYS A CA 1
ATOM 679 C C . CYS A 1 89 ? 8.081 -3.085 8.541 1.00 48.12 89 CYS A C 1
ATOM 681 O O . CYS A 1 89 ? 7.292 -3.970 8.221 1.00 48.12 89 CYS A O 1
ATOM 683 N N . ASN A 1 90 ? 9.090 -3.323 9.379 1.00 46.78 90 ASN A N 1
ATOM 684 C CA . ASN A 1 90 ? 9.256 -4.652 9.984 1.00 46.78 90 ASN A CA 1
ATOM 685 C C . ASN A 1 90 ? 8.669 -4.695 11.407 1.00 46.78 90 ASN A C 1
ATOM 687 O O . ASN A 1 90 ? 7.718 -5.433 11.644 1.00 46.78 90 ASN A O 1
ATOM 691 N N . ASP A 1 91 ? 9.112 -3.821 12.313 1.00 46.69 91 ASP A N 1
ATOM 692 C CA . ASP A 1 91 ? 8.553 -3.732 13.678 1.00 46.69 91 ASP A CA 1
ATOM 693 C C . ASP A 1 91 ? 7.335 -2.800 13.761 1.00 46.69 91 ASP A C 1
ATOM 695 O O . ASP A 1 91 ? 6.410 -2.970 14.556 1.00 46.69 91 ASP A O 1
ATOM 699 N N . SER A 1 92 ? 7.291 -1.827 12.861 1.00 50.53 92 SER A N 1
ATOM 700 C CA . SER A 1 92 ? 6.312 -0.747 12.841 1.00 50.53 92 SER A CA 1
ATOM 701 C C . SER A 1 92 ? 4.967 -1.196 12.281 1.00 50.53 92 SER A C 1
ATOM 703 O O . SER A 1 92 ? 3.955 -0.614 12.632 1.00 50.53 92 SER A O 1
ATOM 705 N N . ALA A 1 93 ? 4.905 -2.252 11.464 1.00 45.12 93 ALA A N 1
ATOM 706 C CA . ALA A 1 93 ? 3.632 -2.824 11.020 1.00 45.12 93 ALA A CA 1
ATOM 707 C C . ALA A 1 93 ? 2.890 -3.518 12.179 1.00 45.12 93 ALA A C 1
ATOM 709 O O . ALA A 1 93 ? 1.673 -3.376 12.318 1.00 45.12 93 ALA A O 1
ATOM 710 N N . LEU A 1 94 ? 3.629 -4.220 13.048 1.00 46.28 94 LEU A N 1
ATOM 711 C CA . LEU A 1 94 ? 3.085 -4.805 14.274 1.00 46.28 94 LEU A CA 1
ATOM 712 C C . LEU A 1 94 ? 2.658 -3.710 15.258 1.00 46.28 94 LEU A C 1
ATOM 714 O O . LEU A 1 94 ? 1.583 -3.801 15.850 1.00 46.28 94 LEU A O 1
ATOM 718 N N . GLU A 1 95 ? 3.468 -2.663 15.394 1.00 50.97 95 GLU A N 1
ATOM 719 C CA . GLU A 1 95 ? 3.159 -1.522 16.255 1.00 50.97 95 GLU A CA 1
ATOM 720 C C . GLU A 1 95 ? 1.966 -0.706 15.733 1.00 50.97 95 GLU A C 1
ATOM 722 O O . GLU A 1 95 ? 1.049 -0.390 16.483 1.00 50.97 95 GLU A O 1
ATOM 727 N N . ASN A 1 96 ? 1.887 -0.47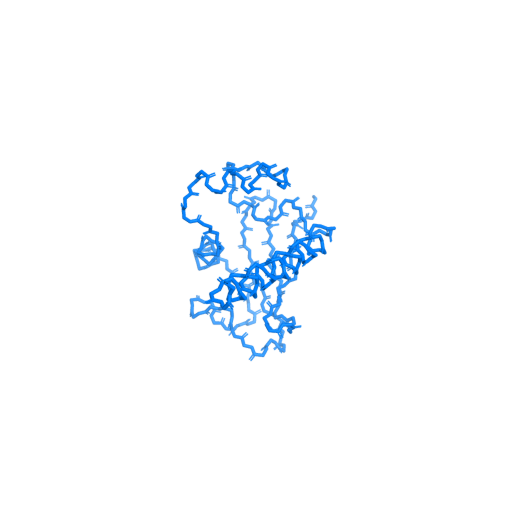2 14.422 1.00 52.28 96 ASN A N 1
ATOM 728 C CA . ASN A 1 96 ? 0.752 0.182 13.772 1.00 52.28 96 ASN A CA 1
ATOM 729 C C . ASN A 1 96 ? -0.535 -0.621 13.962 1.00 52.28 96 ASN A C 1
ATOM 731 O O . ASN A 1 96 ? -1.583 -0.033 14.218 1.00 52.28 96 ASN A O 1
ATOM 735 N N . ARG A 1 97 ? -0.464 -1.958 13.904 1.00 54.44 97 ARG A N 1
ATOM 736 C CA . ARG A 1 97 ? -1.599 -2.830 14.229 1.00 54.44 97 ARG A CA 1
ATOM 737 C C . ARG A 1 97 ? -2.055 -2.636 15.677 1.00 54.44 97 ARG A C 1
ATOM 739 O O . ARG A 1 97 ? -3.253 -2.498 15.901 1.00 54.44 97 ARG A O 1
ATOM 746 N N . LYS A 1 98 ? -1.132 -2.609 16.646 1.00 57.88 98 LYS A N 1
ATOM 747 C CA . LYS A 1 98 ? -1.464 -2.379 18.065 1.00 57.88 98 LYS A CA 1
ATOM 748 C C . LYS A 1 98 ? -2.094 -1.004 18.283 1.00 57.88 98 LYS A C 1
ATOM 750 O O . LYS A 1 98 ? -3.146 -0.916 18.906 1.00 57.88 98 LYS A O 1
ATOM 755 N N . ILE A 1 99 ? -1.505 0.044 17.706 1.00 56.53 99 ILE A N 1
ATOM 756 C CA . ILE A 1 99 ? -2.009 1.420 17.799 1.00 56.53 99 ILE A CA 1
ATOM 757 C C . ILE A 1 99 ? -3.406 1.538 17.174 1.00 56.53 99 ILE A C 1
ATOM 759 O O . ILE A 1 99 ? -4.274 2.209 17.730 1.00 56.53 99 ILE A O 1
ATOM 763 N N . LEU A 1 100 ? -3.647 0.893 16.028 1.00 49.19 100 LEU A N 1
ATOM 764 C CA . LEU A 1 100 ? -4.956 0.903 15.373 1.00 49.19 100 LEU A CA 1
ATOM 765 C C . LEU A 1 100 ? -6.020 0.228 16.250 1.00 49.19 100 LEU A C 1
ATOM 767 O O . LEU A 1 100 ? -7.091 0.799 16.443 1.00 49.19 100 LEU A O 1
ATOM 771 N N . ILE A 1 101 ? -5.708 -0.949 16.806 1.00 58.28 101 ILE A N 1
ATOM 772 C CA . ILE A 1 101 ? -6.599 -1.681 17.720 1.00 58.28 101 ILE A CA 1
ATOM 773 C C . ILE A 1 101 ? -6.922 -0.815 18.941 1.00 58.28 101 ILE A C 1
ATOM 775 O O . ILE A 1 101 ? -8.096 -0.587 19.224 1.00 58.28 101 ILE A O 1
ATOM 779 N N . GLN A 1 102 ? -5.903 -0.238 19.582 1.00 63.41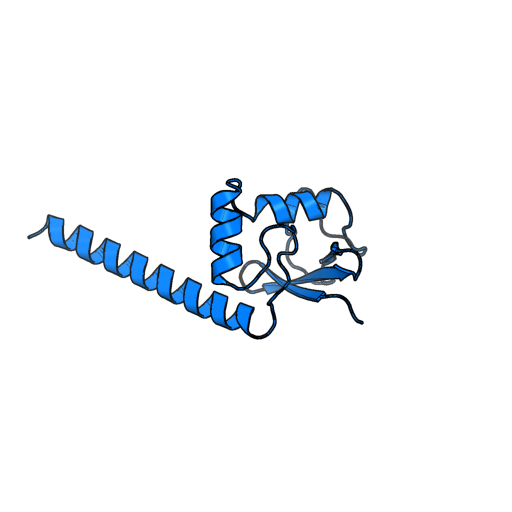 102 GLN A N 1
ATOM 780 C CA . GLN A 1 102 ? -6.085 0.636 20.740 1.00 63.41 102 GLN A CA 1
ATOM 781 C C . GLN A 1 102 ? -6.984 1.841 20.416 1.00 63.41 102 GLN A C 1
ATOM 783 O O . GLN A 1 102 ? -7.890 2.167 21.179 1.00 63.41 102 GLN A O 1
ATOM 788 N N . LYS A 1 103 ? -6.788 2.503 19.269 1.00 59.72 103 LYS A N 1
ATOM 789 C CA . LYS A 1 103 ? -7.622 3.652 18.874 1.00 59.72 103 LYS A CA 1
ATOM 790 C C . LYS A 1 103 ? -9.075 3.269 18.591 1.00 59.72 103 LYS A C 1
ATOM 792 O O . LYS A 1 103 ? -9.970 4.063 18.886 1.00 59.72 103 LYS A O 1
ATOM 797 N N . ILE A 1 104 ? -9.317 2.085 18.024 1.00 60.66 104 ILE A N 1
ATOM 798 C CA . ILE A 1 104 ? -10.673 1.558 17.817 1.00 60.66 104 ILE A CA 1
ATOM 799 C C . ILE A 1 104 ? -11.341 1.304 19.172 1.00 60.66 104 ILE A C 1
ATOM 801 O O . ILE A 1 104 ? -12.462 1.762 19.385 1.00 60.66 104 ILE A O 1
ATOM 805 N N . GLU A 1 105 ? -10.643 0.649 20.103 1.00 73.31 105 GLU A N 1
ATOM 806 C CA . GLU A 1 105 ? -11.134 0.393 21.463 1.00 73.31 105 GLU A CA 1
ATOM 807 C C . GLU A 1 105 ? -11.454 1.696 22.206 1.00 73.31 105 GLU A C 1
ATOM 809 O O . GLU A 1 105 ? -12.562 1.868 22.715 1.00 73.31 105 GLU A O 1
ATOM 814 N N . GLU A 1 106 ? -10.530 2.661 22.204 1.00 74.31 106 GLU A N 1
ATOM 815 C CA . GLU A 1 106 ? -10.745 3.980 22.806 1.00 74.31 106 GLU A CA 1
ATOM 816 C C . GLU A 1 106 ? -11.939 4.713 22.181 1.00 74.31 106 GLU A C 1
ATOM 818 O O . GLU A 1 106 ? -12.710 5.368 22.889 1.00 74.31 106 GLU A O 1
ATOM 823 N N . GLY A 1 107 ? -12.103 4.612 20.859 1.00 61.88 107 GLY A N 1
ATOM 824 C CA . GLY A 1 107 ? -13.238 5.172 20.133 1.00 61.88 107 GLY A CA 1
ATOM 825 C C . GLY A 1 107 ? -14.566 4.556 20.572 1.00 61.88 107 GLY A C 1
ATOM 826 O O . GLY A 1 107 ? -15.495 5.293 20.903 1.00 61.88 107 GLY A O 1
ATOM 827 N N . LEU A 1 108 ? -14.640 3.224 20.637 1.00 69.88 108 LEU A N 1
ATOM 828 C CA . LEU A 1 108 ? -15.826 2.487 21.082 1.00 69.88 108 LEU A CA 1
ATOM 829 C C . LEU A 1 108 ? -16.196 2.840 22.527 1.00 69.88 108 LEU A C 1
ATOM 831 O O . LEU A 1 108 ? -17.339 3.205 22.793 1.00 69.88 108 LEU A O 1
ATOM 835 N N . VAL A 1 109 ? -15.225 2.834 23.446 1.00 79.44 109 VAL A N 1
ATOM 836 C CA . VAL A 1 109 ? -15.450 3.187 24.859 1.00 79.44 109 VAL A CA 1
ATOM 837 C C . VAL A 1 109 ? -15.960 4.621 25.002 1.00 79.44 109 VAL A C 1
ATOM 839 O O . VAL A 1 109 ? -16.890 4.875 25.770 1.00 79.44 109 VAL A O 1
ATOM 842 N N . LYS A 1 110 ? -15.388 5.576 24.256 1.00 77.25 110 LYS A N 1
ATOM 843 C CA . LYS A 1 110 ? -15.857 6.971 24.263 1.00 77.25 110 LYS A CA 1
ATOM 844 C C . LYS A 1 110 ? -17.296 7.092 23.766 1.00 77.25 110 LYS A C 1
ATOM 846 O O . LYS A 1 110 ? -18.058 7.862 24.346 1.00 77.25 110 LYS A O 1
ATOM 851 N N . GLN A 1 111 ? -17.677 6.347 22.727 1.00 67.75 111 GLN A N 1
ATOM 852 C CA . GLN A 1 111 ? -19.054 6.348 22.228 1.00 67.75 111 GLN A CA 1
ATOM 853 C C . GLN A 1 111 ? -20.026 5.757 23.253 1.00 67.75 111 GLN A C 1
ATOM 855 O O . GLN A 1 111 ? -21.051 6.379 23.517 1.00 67.75 111 GLN A O 1
ATOM 860 N N . CYS A 1 112 ? -19.681 4.632 23.890 1.00 78.75 112 CYS A N 1
ATOM 861 C CA . CYS A 1 112 ? -20.504 4.040 24.948 1.00 78.75 112 CYS A CA 1
ATOM 862 C C . CYS A 1 112 ? -20.735 5.025 26.103 1.00 78.75 112 CYS A C 1
ATOM 864 O O . CYS A 1 112 ? -21.881 5.303 26.438 1.00 78.75 112 CYS A O 1
ATOM 866 N N . LYS A 1 113 ? -19.671 5.652 26.627 1.00 79.81 113 LYS A N 1
ATOM 867 C CA . LYS A 1 113 ? -19.786 6.665 27.695 1.00 79.81 113 LYS A CA 1
ATOM 868 C C . LYS A 1 113 ? -20.634 7.868 27.287 1.00 79.81 113 LYS A C 1
ATOM 870 O O . LYS A 1 113 ? -21.375 8.415 28.098 1.00 79.81 113 LYS A O 1
ATOM 875 N N . ARG A 1 114 ? -20.526 8.301 26.027 1.00 76.19 114 ARG A N 1
ATOM 876 C CA . ARG A 1 114 ? -21.347 9.399 25.505 1.00 76.19 114 ARG A CA 1
ATOM 877 C C . ARG A 1 114 ? -22.826 9.020 25.490 1.00 76.19 114 ARG A C 1
ATOM 879 O O . ARG A 1 114 ? -23.648 9.836 25.883 1.00 76.19 114 ARG A O 1
ATOM 886 N N . VAL A 1 115 ? -23.157 7.805 25.061 1.00 67.81 115 VAL A N 1
ATOM 887 C CA . VAL A 1 115 ? -24.537 7.303 25.066 1.00 67.81 115 VAL A CA 1
ATOM 888 C C . VAL A 1 115 ? -25.059 7.147 26.495 1.00 67.81 115 VAL A C 1
ATOM 890 O O . VAL A 1 115 ? -26.164 7.592 26.771 1.00 67.81 115 VAL A O 1
ATOM 893 N N . GLU A 1 116 ? -24.264 6.608 27.421 1.00 76.44 116 GLU A N 1
ATOM 894 C CA . GLU A 1 116 ? -24.626 6.526 28.846 1.00 76.44 116 GLU A CA 1
ATOM 895 C C . GLU A 1 116 ? -24.952 7.904 29.436 1.00 76.44 116 GLU A C 1
ATOM 897 O O . GLU A 1 116 ? -25.936 8.044 30.156 1.00 76.44 116 GLU A O 1
ATOM 902 N N . SER A 1 117 ? -24.190 8.943 29.071 1.00 79.69 117 SER A N 1
ATOM 903 C CA . SER A 1 117 ? -24.443 10.316 29.535 1.00 79.69 117 SER A CA 1
ATOM 904 C C . SER A 1 117 ? -25.765 10.924 29.055 1.00 79.69 117 SER A C 1
ATOM 906 O O . SER A 1 117 ? -26.183 11.941 29.590 1.00 79.69 117 SER A O 1
ATOM 908 N N . TRP A 1 118 ? -26.436 10.335 28.061 1.00 78.62 118 TRP A N 1
ATOM 909 C CA . TRP A 1 118 ? -27.777 10.773 27.651 1.00 78.62 118 TRP A CA 1
ATOM 910 C C . TRP A 1 118 ? -28.875 10.300 28.605 1.00 78.62 118 TRP A C 1
ATOM 912 O O . TRP A 1 118 ? -29.996 10.798 28.536 1.00 78.62 118 TRP A O 1
ATOM 922 N N . PHE A 1 119 ? -28.563 9.325 29.459 1.00 74.38 119 PHE A N 1
ATOM 923 C CA . PHE A 1 119 ? -29.500 8.692 30.383 1.00 74.38 119 PHE A CA 1
ATOM 924 C C . PHE A 1 119 ? -29.207 9.018 31.857 1.00 74.38 119 PHE A C 1
ATOM 926 O O . PHE A 1 119 ? -29.863 8.455 32.733 1.00 74.38 119 PHE A O 1
ATOM 933 N N . ALA A 1 120 ? -28.234 9.895 32.125 1.00 57.81 120 ALA A N 1
ATOM 934 C CA . ALA A 1 120 ? -27.897 10.428 33.446 1.00 57.81 120 ALA A CA 1
ATOM 935 C C . ALA A 1 120 ? -28.354 11.887 33.561 1.00 57.81 120 ALA A C 1
ATOM 937 O O . ALA A 1 120 ? -28.829 12.258 34.657 1.00 57.81 120 ALA A O 1
#

Sequence (120 aa):
MPGKKLIVFLEGQRIGILQEDISGKHSFTYDVNAPAQLSLSMPRRSGPWTGKPIEAYIDGVLPDDPMMRRTIGKQYGVNGKGTSALENCNDSALENRKILIQKIEEGLVKQCKRVESWFA

Organism: Bifidobacterium adolescentis (NCBI:txid1680)